Protein AF-A0A0B4RAR5-F1 (afdb_monomer_lite)

Structure (mmCIF, N/CA/C/O backbone):
data_AF-A0A0B4RAR5-F1
#
_entry.id   AF-A0A0B4RAR5-F1
#
loop_
_atom_site.group_PDB
_atom_site.id
_atom_site.type_symbol
_atom_site.label_atom_id
_atom_site.label_alt_id
_atom_site.label_comp_id
_atom_site.label_asym_id
_atom_site.label_entity_id
_atom_site.label_seq_id
_atom_site.pdbx_PDB_ins_code
_atom_site.Cartn_x
_atom_site.Cartn_y
_atom_site.Cartn_z
_atom_site.occupancy
_atom_site.B_iso_or_equiv
_atom_site.auth_seq_id
_atom_site.auth_comp_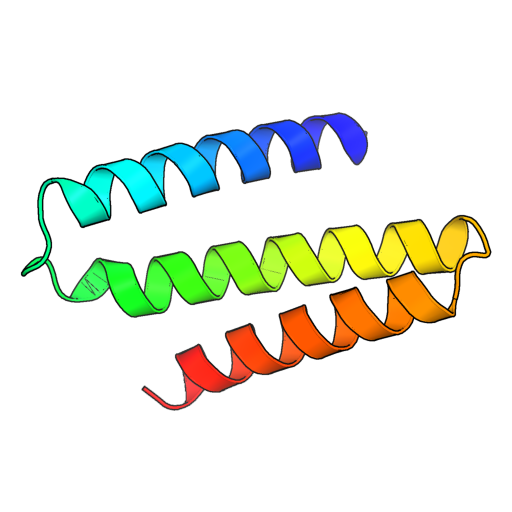id
_atom_site.auth_asym_id
_atom_site.auth_atom_id
_atom_site.pdbx_PDB_model_num
ATOM 1 N N . MET A 1 1 ? 2.699 9.045 17.148 1.00 60.88 1 MET A N 1
ATOM 2 C CA . MET A 1 1 ? 3.831 8.522 16.345 1.00 60.88 1 MET A CA 1
ATOM 3 C C . MET A 1 1 ? 3.365 7.983 14.992 1.00 60.88 1 MET A C 1
ATOM 5 O O . MET A 1 1 ? 3.886 8.440 13.984 1.00 60.88 1 MET A O 1
ATOM 9 N N . LEU A 1 2 ? 2.329 7.130 14.953 1.00 66.38 2 LEU A N 1
ATOM 10 C CA . LEU A 1 2 ? 1.718 6.611 13.714 1.00 66.38 2 LEU A CA 1
ATOM 11 C C . LEU A 1 2 ? 1.341 7.686 12.680 1.00 66.38 2 LEU A C 1
ATOM 13 O O . LEU A 1 2 ? 1.628 7.514 11.503 1.00 66.38 2 LEU A O 1
ATOM 17 N N . HIS A 1 3 ? 0.785 8.822 13.108 1.00 71.94 3 HIS A N 1
ATOM 18 C CA . HIS A 1 3 ? 0.400 9.893 12.182 1.00 71.94 3 HIS A CA 1
ATOM 19 C C . HIS A 1 3 ? 1.573 10.430 11.335 1.00 71.94 3 HIS A C 1
ATOM 21 O O . HIS A 1 3 ? 1.438 10.593 10.128 1.00 71.94 3 HIS A O 1
ATOM 27 N N . LYS A 1 4 ? 2.757 10.629 11.936 1.00 75.00 4 LYS A N 1
ATOM 28 C CA . LYS A 1 4 ? 3.954 11.097 11.209 1.00 75.00 4 LYS A CA 1
ATOM 29 C C . LYS A 1 4 ? 4.448 10.058 10.200 1.00 75.00 4 LYS A C 1
ATOM 31 O O . LYS A 1 4 ? 4.851 10.418 9.101 1.00 75.00 4 LYS A O 1
ATOM 36 N N . ILE A 1 5 ? 4.360 8.776 10.562 1.00 76.00 5 ILE A N 1
ATOM 37 C CA . ILE A 1 5 ? 4.704 7.656 9.680 1.00 76.00 5 ILE A CA 1
ATOM 38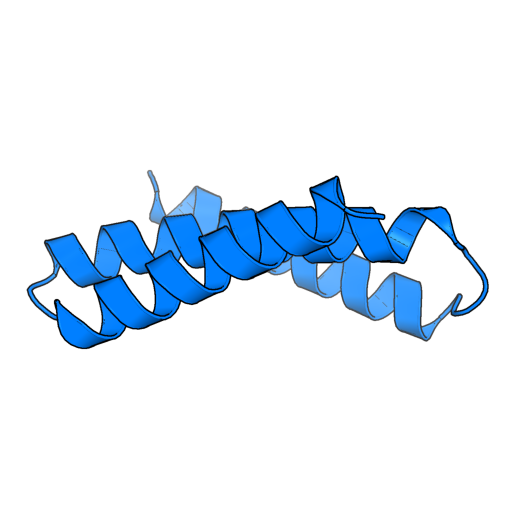 C C . ILE A 1 5 ? 3.752 7.639 8.479 1.00 76.00 5 ILE A C 1
ATOM 40 O O . ILE A 1 5 ? 4.209 7.576 7.349 1.00 76.00 5 ILE A O 1
ATOM 44 N N . LYS A 1 6 ? 2.443 7.808 8.684 1.00 68.75 6 LYS A N 1
ATOM 45 C CA . LYS A 1 6 ? 1.465 7.859 7.583 1.00 68.75 6 LYS A CA 1
ATOM 46 C C . LYS A 1 6 ? 1.719 8.998 6.605 1.00 68.75 6 LYS A C 1
ATOM 48 O O . LYS A 1 6 ? 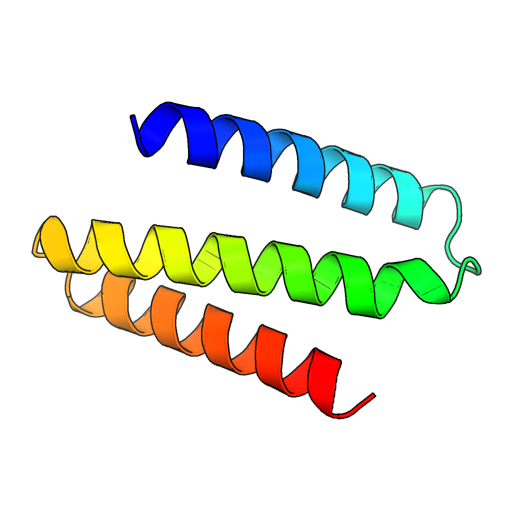1.655 8.777 5.403 1.00 68.75 6 LYS A O 1
ATOM 53 N N . VAL A 1 7 ? 2.024 10.191 7.115 1.00 76.81 7 VAL A N 1
ATOM 54 C CA . VAL A 1 7 ? 2.359 11.347 6.270 1.00 76.81 7 VAL A CA 1
ATOM 55 C C . VAL A 1 7 ? 3.618 11.060 5.452 1.00 76.81 7 VAL A C 1
ATOM 57 O O . VAL A 1 7 ? 3.624 11.286 4.247 1.00 76.81 7 VAL A O 1
ATOM 60 N N . PHE A 1 8 ? 4.650 10.485 6.072 1.00 78.69 8 PHE A N 1
ATOM 61 C CA . PHE A 1 8 ? 5.878 10.091 5.382 1.00 78.69 8 PHE A CA 1
ATOM 62 C C . PHE A 1 8 ? 5.626 9.040 4.286 1.00 78.69 8 PHE A C 1
ATOM 64 O O . PHE A 1 8 ? 6.054 9.223 3.149 1.00 78.69 8 PHE A O 1
ATOM 71 N N . PHE A 1 9 ? 4.858 7.990 4.592 1.00 73.62 9 PHE A N 1
ATOM 72 C CA . PHE A 1 9 ? 4.450 6.969 3.621 1.00 73.62 9 PHE A CA 1
ATOM 73 C C . PHE A 1 9 ? 3.595 7.552 2.486 1.00 73.62 9 PHE A C 1
ATOM 75 O O . PHE A 1 9 ? 3.773 7.176 1.329 1.00 73.62 9 PHE A O 1
ATOM 82 N N . GLY A 1 10 ? 2.703 8.498 2.793 1.00 74.44 10 GLY A N 1
ATOM 83 C CA . GLY A 1 10 ? 1.891 9.195 1.797 1.00 74.44 10 GLY A CA 1
ATOM 84 C C . GLY A 1 10 ? 2.745 10.020 0.836 1.00 74.44 10 GLY A C 1
ATOM 85 O O . GLY A 1 10 ? 2.569 9.915 -0.374 1.00 74.44 10 GLY A O 1
ATOM 86 N N . ILE A 1 11 ? 3.723 10.769 1.357 1.00 82.88 11 ILE A N 1
ATOM 87 C CA . ILE A 1 11 ? 4.672 11.542 0.543 1.00 82.88 11 ILE A CA 1
ATOM 88 C C . ILE A 1 11 ? 5.465 10.612 -0.380 1.00 82.88 11 ILE A C 1
ATOM 90 O O . ILE A 1 11 ? 5.514 10.857 -1.583 1.00 82.88 11 ILE A O 1
ATOM 94 N N . ILE A 1 12 ? 6.029 9.521 0.152 1.00 80.25 12 ILE A N 1
ATOM 95 C CA . ILE A 1 12 ? 6.759 8.531 -0.656 1.00 80.25 12 ILE A CA 1
ATOM 96 C C . ILE A 1 12 ? 5.864 7.969 -1.759 1.00 80.25 12 ILE A C 1
ATOM 98 O O . ILE A 1 12 ? 6.265 7.946 -2.917 1.00 80.25 12 ILE A O 1
ATOM 102 N N . THR A 1 13 ? 4.637 7.571 -1.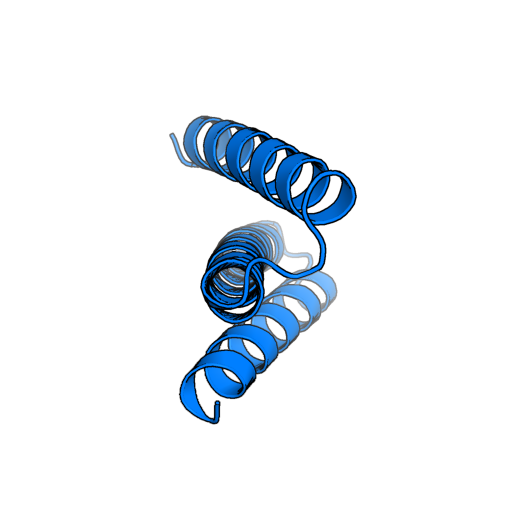424 1.00 75.75 13 THR A N 1
ATOM 103 C CA . THR A 1 13 ? 3.688 7.012 -2.397 1.00 75.75 13 THR A CA 1
ATOM 104 C C . THR A 1 13 ? 3.392 8.008 -3.519 1.00 75.75 13 THR A C 1
ATOM 106 O O . THR A 1 13 ? 3.426 7.632 -4.688 1.00 75.75 13 THR A O 1
ATOM 109 N N . ILE A 1 14 ? 3.180 9.288 -3.191 1.00 79.31 14 ILE A N 1
ATOM 110 C CA . ILE A 1 14 ? 2.982 10.350 -4.188 1.00 79.31 14 ILE A CA 1
ATOM 111 C C . ILE A 1 14 ? 4.211 10.478 -5.094 1.00 79.31 14 ILE A C 1
ATOM 113 O O . ILE A 1 14 ? 4.061 10.495 -6.314 1.00 79.31 14 ILE A O 1
ATOM 117 N N . PHE A 1 15 ? 5.422 10.513 -4.530 1.00 82.19 15 PHE A N 1
ATOM 118 C CA . PHE A 1 15 ? 6.656 10.568 -5.320 1.00 82.19 15 PHE A CA 1
ATOM 119 C C . PHE A 1 15 ? 6.806 9.364 -6.255 1.00 82.19 15 PHE A C 1
ATOM 121 O O . PHE A 1 15 ? 7.169 9.543 -7.415 1.00 82.19 15 PHE A O 1
ATOM 128 N N . LEU A 1 16 ? 6.490 8.154 -5.789 1.00 74.50 16 LEU A N 1
ATOM 129 C CA . LEU A 1 16 ? 6.574 6.938 -6.602 1.00 74.50 16 LEU A CA 1
ATOM 130 C C . LEU A 1 16 ? 5.548 6.927 -7.741 1.00 74.50 16 LEU A C 1
ATOM 132 O O . LEU A 1 16 ? 5.885 6.542 -8.860 1.00 74.50 16 LEU A O 1
ATOM 136 N N . VAL A 1 17 ? 4.322 7.393 -7.484 1.00 75.50 17 VAL A N 1
ATOM 137 C CA . VAL A 1 17 ? 3.288 7.541 -8.520 1.00 75.50 17 VAL A CA 1
ATOM 138 C C . VAL A 1 17 ? 3.717 8.573 -9.561 1.00 75.50 17 VAL A C 1
ATOM 140 O O . VAL A 1 17 ? 3.660 8.291 -10.756 1.00 75.50 17 VAL A O 1
ATOM 143 N N . LEU A 1 18 ? 4.203 9.740 -9.128 1.00 80.88 18 LEU A N 1
ATOM 144 C CA . LEU A 1 18 ? 4.703 10.775 -10.037 1.00 80.88 18 LEU A CA 1
ATOM 145 C C . LEU A 1 18 ? 5.877 10.266 -10.880 1.00 80.88 18 LEU A C 1
ATOM 147 O O . LEU A 1 18 ? 5.912 10.496 -12.085 1.00 80.88 18 LEU A O 1
ATOM 151 N N . PHE A 1 19 ? 6.805 9.525 -10.277 1.00 77.69 19 PHE A N 1
ATOM 152 C CA . PHE A 1 19 ? 7.939 8.947 -10.993 1.00 77.69 19 PHE A CA 1
ATOM 153 C C . PHE A 1 19 ? 7.496 7.926 -12.053 1.00 77.69 19 PHE A C 1
ATOM 155 O O . PHE A 1 19 ? 8.009 7.941 -13.171 1.00 77.69 19 PHE A O 1
ATOM 162 N N . LYS A 1 20 ? 6.488 7.095 -11.755 1.00 69.94 20 LYS A N 1
ATOM 163 C CA . LYS A 1 20 ? 5.908 6.150 -12.725 1.00 69.94 20 LYS A CA 1
ATOM 164 C C . LYS A 1 20 ? 5.195 6.846 -13.882 1.00 69.94 20 LYS A C 1
ATOM 166 O O . LYS A 1 20 ? 5.271 6.361 -15.005 1.00 69.94 20 LYS A O 1
ATOM 171 N N . LEU A 1 21 ? 4.537 7.979 -13.631 1.00 76.44 21 LEU A N 1
ATOM 172 C CA . LEU A 1 21 ? 3.935 8.791 -14.696 1.00 76.44 21 LEU A CA 1
ATOM 173 C C . LEU A 1 21 ? 4.993 9.372 -15.646 1.00 76.44 21 LEU A C 1
ATOM 175 O O . LEU A 1 21 ? 4.725 9.519 -16.833 1.00 76.44 21 LEU A O 1
ATOM 179 N N . ILE A 1 22 ? 6.188 9.684 -15.134 1.00 81.44 22 ILE A N 1
ATOM 180 C CA . ILE A 1 22 ? 7.310 10.205 -15.931 1.00 81.44 22 ILE A CA 1
ATOM 181 C C . ILE A 1 22 ? 8.022 9.080 -16.699 1.00 81.44 22 ILE A C 1
ATOM 183 O O . ILE A 1 22 ? 8.463 9.294 -17.826 1.00 81.44 22 ILE A O 1
ATOM 187 N N . SER A 1 23 ? 8.141 7.887 -16.107 1.00 75.94 23 SER A N 1
ATOM 188 C CA . SER A 1 23 ? 8.831 6.737 -16.703 1.00 75.94 23 SER A CA 1
ATOM 189 C C . SER A 1 23 ? 7.947 5.477 -16.679 1.00 75.94 23 SER A C 1
ATOM 191 O O . SER A 1 23 ? 8.100 4.611 -15.809 1.00 75.94 23 SER A O 1
ATOM 193 N N . PRO A 1 24 ? 6.990 5.363 -17.620 1.00 69.44 24 PRO A N 1
ATOM 194 C CA . PRO A 1 24 ? 6.013 4.274 -17.635 1.00 69.44 24 PRO A CA 1
ATOM 195 C C . PRO A 1 24 ? 6.640 2.900 -17.911 1.00 69.44 24 PRO A C 1
ATOM 197 O O . PRO A 1 24 ? 6.186 1.916 -17.326 1.00 69.44 24 PRO A O 1
ATOM 200 N N . ASP A 1 25 ? 7.718 2.835 -18.696 1.00 70.50 25 ASP A N 1
ATOM 201 C CA . ASP A 1 25 ? 8.377 1.580 -19.105 1.00 70.50 25 ASP A CA 1
ATOM 202 C C . ASP A 1 25 ? 9.346 1.017 -18.055 1.00 70.50 25 ASP A C 1
ATOM 204 O O . ASP A 1 25 ? 9.931 -0.050 -18.228 1.00 70.50 25 ASP A O 1
ATOM 208 N N . PHE A 1 26 ? 9.533 1.717 -16.935 1.00 65.00 26 PHE A N 1
ATOM 209 C CA . PHE A 1 26 ? 10.398 1.242 -15.866 1.00 65.00 26 PHE A CA 1
ATOM 210 C C . PHE A 1 26 ? 9.670 0.141 -15.066 1.00 65.00 26 PHE A C 1
ATOM 212 O O . PHE A 1 26 ? 8.825 0.408 -14.198 1.00 65.00 26 PHE A O 1
ATOM 219 N N . GLU A 1 27 ? 9.954 -1.115 -15.419 1.00 58.78 27 GLU A N 1
ATOM 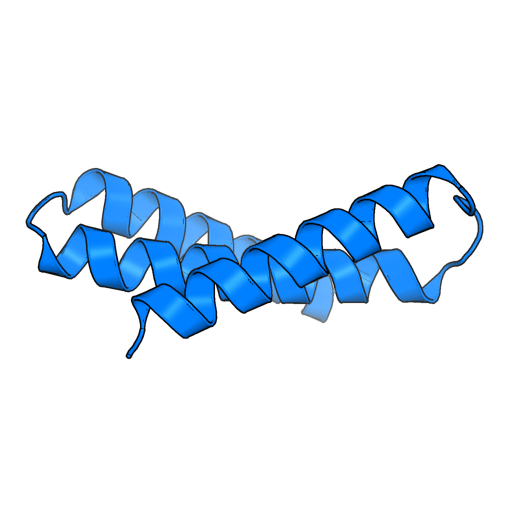220 C CA . GLU A 1 27 ? 9.256 -2.319 -14.943 1.00 58.78 27 GLU A CA 1
ATOM 221 C C . GLU A 1 27 ? 9.302 -2.590 -13.425 1.00 58.78 27 GLU A C 1
ATOM 223 O O . GLU A 1 27 ? 8.260 -2.969 -12.883 1.00 58.78 27 GLU A O 1
ATOM 228 N N . PRO A 1 28 ? 10.392 -2.342 -12.663 1.00 62.31 28 PRO A N 1
ATOM 229 C CA . PRO A 1 28 ? 10.409 -2.723 -11.248 1.00 62.31 28 PRO A CA 1
ATOM 230 C C . PRO A 1 28 ? 9.557 -1.807 -10.349 1.00 62.31 28 PRO A C 1
ATOM 232 O O . PRO A 1 28 ? 9.411 -2.072 -9.156 1.00 62.31 28 PRO A O 1
ATOM 235 N N . PHE A 1 29 ? 8.956 -0.739 -10.887 1.00 66.25 29 PHE A N 1
ATOM 236 C CA . PHE A 1 29 ? 8.126 0.175 -10.097 1.00 66.25 29 PHE A CA 1
ATOM 237 C C . PHE A 1 29 ? 6.705 -0.327 -9.853 1.00 66.25 29 PHE A C 1
ATOM 239 O O . PHE A 1 29 ? 6.114 0.060 -8.852 1.00 66.25 29 PHE A O 1
ATOM 246 N N . THR A 1 30 ? 6.134 -1.171 -10.715 1.00 68.12 30 THR A N 1
ATOM 247 C CA . THR A 1 30 ? 4.715 -1.550 -10.591 1.00 68.12 30 THR A CA 1
ATOM 248 C C . THR A 1 30 ? 4.471 -2.371 -9.320 1.00 68.12 30 THR A C 1
ATOM 250 O O . THR A 1 30 ? 3.658 -1.978 -8.482 1.00 68.12 30 THR A O 1
ATOM 253 N N . GLY A 1 31 ? 5.244 -3.443 -9.116 1.00 72.12 31 GLY A N 1
ATOM 254 C CA . GLY A 1 31 ? 5.185 -4.250 -7.893 1.00 72.12 31 GLY A CA 1
ATOM 255 C C . GLY A 1 31 ? 5.598 -3.460 -6.646 1.00 72.12 31 GLY A C 1
ATOM 256 O O . GLY A 1 31 ? 4.958 -3.560 -5.600 1.00 72.12 31 GLY A O 1
ATOM 257 N N . PHE A 1 32 ? 6.606 -2.588 -6.765 1.00 75.19 32 PHE A N 1
ATOM 258 C CA . PHE A 1 32 ? 7.043 -1.729 -5.663 1.00 75.19 32 PHE A CA 1
ATOM 259 C C . PHE A 1 32 ? 5.946 -0.741 -5.228 1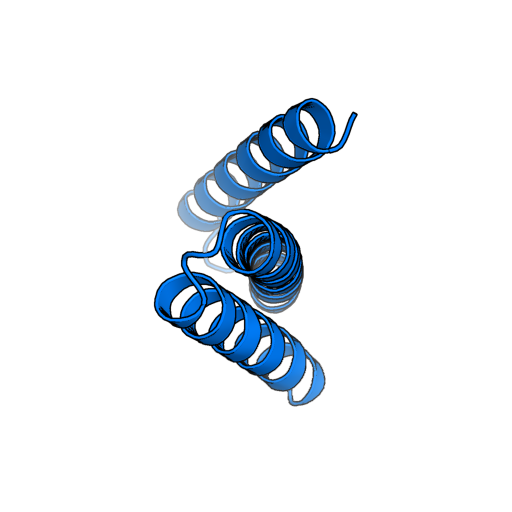.00 75.19 32 PHE A C 1
ATOM 261 O O . PHE A 1 32 ? 5.647 -0.642 -4.040 1.00 75.19 32 PHE A O 1
ATOM 268 N N . ILE A 1 33 ? 5.286 -0.058 -6.168 1.00 75.75 33 ILE A N 1
ATOM 269 C CA . ILE A 1 33 ? 4.179 0.870 -5.883 1.00 75.75 33 ILE A CA 1
ATOM 270 C C . ILE A 1 33 ? 3.015 0.136 -5.220 1.00 75.75 33 ILE A C 1
ATOM 272 O O . ILE A 1 33 ? 2.506 0.602 -4.199 1.00 75.75 33 ILE A O 1
ATOM 276 N N . PHE A 1 34 ? 2.612 -1.019 -5.754 1.00 78.69 34 PHE A N 1
ATOM 277 C CA . PHE A 1 34 ? 1.516 -1.794 -5.175 1.00 78.69 34 PHE A CA 1
ATOM 278 C C . PHE A 1 34 ? 1.841 -2.303 -3.765 1.00 78.69 34 PHE A C 1
ATOM 280 O O . PHE A 1 34 ? 0.966 -2.264 -2.899 1.00 78.69 34 PHE A O 1
ATOM 287 N N . ALA A 1 35 ? 3.093 -2.681 -3.489 1.00 79.44 35 ALA A N 1
ATOM 288 C CA . ALA A 1 35 ? 3.524 -3.086 -2.152 1.00 79.44 35 ALA A CA 1
ATOM 289 C C . ALA A 1 35 ? 3.438 -1.917 -1.157 1.00 79.44 35 ALA A C 1
ATOM 291 O O . ALA A 1 35 ? 2.905 -2.070 -0.054 1.00 79.44 35 ALA A O 1
ATOM 292 N N . TRP A 1 36 ? 3.895 -0.727 -1.563 1.00 81.94 36 TRP A N 1
ATOM 293 C CA . TRP A 1 36 ? 3.801 0.490 -0.751 1.00 81.94 36 TRP A CA 1
ATOM 294 C C . TRP A 1 36 ? 2.353 0.915 -0.498 1.00 81.94 36 TRP A C 1
ATOM 296 O O . TRP A 1 36 ? 1.990 1.218 0.642 1.00 81.94 36 TRP A O 1
ATOM 306 N N . MET A 1 37 ? 1.507 0.882 -1.530 1.00 80.62 37 MET A N 1
ATOM 307 C CA . MET A 1 37 ? 0.076 1.159 -1.394 1.00 80.62 37 MET A CA 1
ATOM 308 C C . MET A 1 37 ? -0.606 0.149 -0.468 1.00 80.62 37 MET A C 1
ATOM 310 O O . MET A 1 37 ? -1.377 0.548 0.406 1.00 80.62 37 MET A O 1
ATOM 314 N N . GLY A 1 38 ? -0.294 -1.142 -0.604 1.00 83.81 38 GLY A N 1
ATOM 315 C CA . GLY A 1 38 ? -0.826 -2.196 0.258 1.00 83.81 38 GLY A CA 1
ATOM 316 C C . GLY A 1 38 ? -0.494 -1.964 1.733 1.00 83.81 38 GLY A C 1
ATOM 317 O O . GLY A 1 38 ? -1.381 -2.010 2.592 1.00 83.81 38 GLY A O 1
ATOM 318 N N . LEU A 1 39 ? 0.760 -1.608 2.026 1.00 82.75 39 LEU A N 1
ATOM 319 C CA . LEU A 1 39 ? 1.195 -1.285 3.386 1.00 82.75 39 LEU A CA 1
ATOM 320 C C . LEU A 1 39 ? 0.477 -0.045 3.946 1.00 82.75 39 LEU A C 1
ATOM 322 O O . LEU A 1 39 ? 0.058 -0.030 5.105 1.00 82.75 39 LEU A O 1
ATOM 326 N N . PHE A 1 40 ? 0.295 0.989 3.122 1.00 83.12 40 PHE A N 1
ATOM 327 C CA . PHE A 1 40 ? -0.417 2.206 3.510 1.00 83.12 40 PHE A CA 1
ATOM 328 C C . PHE A 1 40 ? -1.887 1.928 3.865 1.00 83.12 40 PHE A C 1
ATOM 330 O O . PHE A 1 40 ? -2.374 2.386 4.905 1.00 83.12 40 PHE A O 1
ATOM 337 N N . PHE A 1 41 ? -2.576 1.124 3.054 1.00 84.81 41 PHE A N 1
ATOM 338 C CA . PHE A 1 41 ? -3.959 0.722 3.304 1.00 84.81 41 PHE A CA 1
ATOM 339 C C . PHE A 1 41 ? -4.113 -0.121 4.578 1.00 84.81 41 PHE A C 1
ATOM 341 O O . PHE A 1 41 ? -5.032 0.130 5.358 1.00 84.81 41 PHE A O 1
ATOM 348 N N . LEU A 1 42 ? -3.178 -1.032 4.866 1.00 85.38 42 LEU A N 1
ATOM 349 C CA . LEU A 1 42 ? -3.155 -1.780 6.131 1.00 85.38 42 LEU A CA 1
ATOM 350 C C . LEU A 1 42 ? -3.036 -0.855 7.353 1.00 85.38 42 LEU A C 1
ATOM 352 O O . LEU A 1 42 ? -3.774 -1.006 8.332 1.00 85.38 42 LEU A O 1
ATOM 356 N N . LEU A 1 43 ? -2.147 0.142 7.288 1.00 85.38 43 LEU A N 1
ATOM 357 C CA . LEU A 1 43 ? -1.963 1.124 8.362 1.00 85.38 43 LEU A CA 1
ATOM 358 C C . LEU A 1 43 ? -3.202 2.014 8.563 1.00 85.38 43 LEU A C 1
ATOM 360 O O . LEU A 1 43 ? -3.511 2.407 9.695 1.00 85.38 43 LEU A O 1
ATOM 364 N N . LEU A 1 44 ? -3.909 2.371 7.488 1.00 82.81 44 LEU A N 1
ATOM 365 C CA . LEU A 1 44 ? -5.193 3.078 7.567 1.00 82.81 44 LEU A CA 1
ATOM 366 C C . LEU A 1 44 ? -6.290 2.195 8.167 1.00 82.81 44 LEU A C 1
ATOM 368 O O . LEU A 1 44 ? -6.980 2.644 9.082 1.00 82.81 44 LEU A O 1
ATOM 372 N N . GLY A 1 45 ? -6.388 0.940 7.729 1.00 85.38 45 GLY A N 1
ATOM 373 C CA . GLY A 1 45 ? -7.370 -0.020 8.231 1.00 85.38 45 GLY A CA 1
ATOM 374 C C . GLY A 1 45 ? -7.272 -0.240 9.738 1.00 85.38 45 GLY A C 1
ATOM 375 O O . GLY A 1 45 ? -8.280 -0.156 10.441 1.00 85.38 45 GLY A O 1
ATOM 376 N N . GLY A 1 46 ? -6.054 -0.419 10.258 1.00 83.81 46 GLY A N 1
ATOM 377 C CA . GLY A 1 46 ? -5.822 -0.567 11.697 1.00 83.81 46 GLY A CA 1
ATOM 378 C C . GLY A 1 46 ? -6.273 0.646 12.524 1.00 83.81 46 GLY A C 1
ATOM 379 O O . GLY A 1 46 ? -6.878 0.475 13.581 1.00 83.81 46 GLY A O 1
ATOM 380 N N . GLU A 1 47 ? -6.040 1.873 12.043 1.00 82.19 47 GLU A N 1
ATOM 381 C CA . GLU A 1 47 ? -6.495 3.083 12.747 1.00 82.19 47 GLU A CA 1
ATOM 382 C C . GLU A 1 47 ? -8.014 3.258 12.699 1.00 82.19 47 GLU A C 1
ATOM 384 O O . GLU A 1 47 ? -8.612 3.595 13.719 1.00 82.19 47 GLU A O 1
ATOM 389 N N . GLU A 1 48 ? -8.652 3.033 11.550 1.00 85.12 48 GLU A N 1
ATOM 390 C CA . GLU A 1 48 ? -10.111 3.170 11.438 1.00 85.12 48 GLU A CA 1
ATOM 391 C C . GLU A 1 48 ? -10.842 2.111 12.274 1.00 85.12 48 GLU A C 1
ATOM 393 O O . GLU A 1 48 ? -11.857 2.404 12.914 1.00 85.12 48 GLU A O 1
ATOM 398 N N . PHE A 1 49 ? -10.264 0.910 12.382 1.00 82.12 49 PHE A N 1
ATOM 399 C CA . PHE A 1 49 ? -10.745 -0.114 13.303 1.00 82.12 49 PHE A CA 1
ATOM 400 C C . PHE A 1 49 ? -10.650 0.343 14.771 1.00 82.12 49 PHE A C 1
ATOM 402 O O . PHE A 1 49 ? -11.598 0.160 15.538 1.00 82.12 49 PHE A O 1
ATOM 409 N N . GLN A 1 50 ? -9.549 1.004 15.155 1.00 82.00 50 GLN A N 1
ATOM 410 C CA . GLN A 1 50 ? -9.369 1.576 16.497 1.00 82.00 50 GLN A CA 1
ATOM 411 C C . GLN A 1 50 ? -10.293 2.774 16.772 1.00 82.00 50 GLN A C 1
ATOM 413 O O . GLN A 1 50 ? -10.809 2.906 17.882 1.00 82.00 50 GLN A O 1
ATOM 418 N N . LYS A 1 51 ? -10.576 3.616 15.769 1.00 84.25 51 LYS A N 1
ATOM 419 C CA . LYS A 1 51 ? -11.493 4.770 15.868 1.00 84.25 51 LYS A CA 1
ATOM 420 C C . LYS A 1 51 ? -12.983 4.391 15.880 1.00 84.25 51 LYS A C 1
ATOM 422 O O . LYS A 1 51 ? -13.837 5.269 15.799 1.00 84.25 51 LYS A O 1
ATOM 427 N N . LYS A 1 52 ? -13.310 3.099 16.013 1.00 84.06 52 LYS A N 1
ATOM 428 C CA . LYS A 1 52 ? -14.662 2.506 15.965 1.00 84.06 52 LYS A CA 1
ATOM 429 C C . LYS A 1 52 ? -15.359 2.559 14.603 1.00 84.06 52 LYS A C 1
ATOM 431 O O . LYS A 1 52 ? -16.471 2.039 14.499 1.00 84.06 52 LYS A O 1
ATOM 436 N N . ASN A 1 53 ? -14.724 3.065 13.547 1.00 85.75 53 ASN A N 1
ATOM 437 C CA . ASN A 1 53 ? -15.279 2.988 12.198 1.00 85.75 53 ASN A CA 1
ATOM 438 C C . ASN A 1 53 ? -14.901 1.651 11.543 1.00 85.75 53 ASN A C 1
ATOM 440 O O . ASN A 1 53 ? -14.135 1.574 10.581 1.00 85.75 53 ASN A O 1
ATOM 444 N N . LYS A 1 54 ? -15.424 0.562 12.125 1.00 83.31 54 LYS A N 1
ATOM 445 C CA . LYS A 1 54 ? -15.053 -0.822 11.783 1.00 83.31 54 LYS A CA 1
ATOM 446 C C . LYS A 1 54 ? -15.222 -1.132 10.298 1.00 83.31 54 LYS A C 1
ATOM 448 O O . LYS A 1 54 ? -14.411 -1.870 9.755 1.00 83.31 54 LYS A O 1
ATOM 453 N N . PHE A 1 55 ? -16.240 -0.564 9.650 1.00 86.56 55 PHE A N 1
ATOM 454 C CA . PHE A 1 55 ? -16.479 -0.765 8.223 1.00 86.56 55 PHE A CA 1
ATOM 455 C C . PHE A 1 55 ? -15.320 -0.225 7.376 1.00 86.56 55 PHE A C 1
ATOM 457 O O . PHE A 1 55 ? -14.731 -0.980 6.609 1.00 86.56 55 PHE A O 1
ATOM 464 N N . LEU A 1 56 ? -14.921 1.037 7.579 1.00 82.94 56 LEU A N 1
ATOM 465 C CA . LEU A 1 56 ? -13.760 1.614 6.891 1.00 82.94 56 LEU A CA 1
ATOM 466 C C . LEU A 1 56 ? -12.469 0.866 7.236 1.00 82.94 56 LEU A C 1
ATOM 468 O O . LEU A 1 56 ? -11.650 0.620 6.354 1.00 82.94 56 LEU A O 1
ATOM 472 N N . GLY A 1 57 ? -12.313 0.448 8.495 1.00 86.50 57 GLY A N 1
ATOM 473 C CA . GLY A 1 57 ? -11.183 -0.372 8.929 1.00 86.50 57 GLY A CA 1
ATOM 474 C C . GLY A 1 57 ? -11.056 -1.681 8.148 1.00 86.50 57 GLY A C 1
ATOM 475 O O . GLY A 1 57 ? -9.968 -2.018 7.682 1.00 86.50 57 GLY A O 1
ATOM 476 N N . ILE A 1 58 ? -12.174 -2.386 7.955 1.00 86.00 58 ILE A N 1
ATOM 477 C CA . ILE A 1 58 ? -12.230 -3.624 7.170 1.00 86.00 58 ILE A CA 1
ATOM 478 C C . ILE A 1 58 ? -11.951 -3.337 5.694 1.00 86.00 58 ILE A C 1
ATOM 480 O O . ILE A 1 58 ? -11.120 -4.027 5.120 1.00 86.00 58 ILE A O 1
ATOM 484 N N . VAL A 1 59 ? -12.572 -2.309 5.105 1.00 88.94 59 VAL A N 1
ATOM 485 C CA . VAL A 1 59 ? -12.389 -1.944 3.686 1.00 88.94 59 VAL A CA 1
ATOM 486 C C . VAL A 1 59 ? -10.923 -1.636 3.374 1.00 88.94 59 VAL A C 1
ATOM 488 O O . VAL A 1 59 ? -10.354 -2.198 2.437 1.00 88.94 59 VAL A O 1
ATOM 491 N N . TYR A 1 60 ? -10.285 -0.782 4.178 1.00 87.56 60 TYR A N 1
ATOM 492 C CA . TYR A 1 60 ? -8.870 -0.460 4.002 1.00 87.56 60 TYR A CA 1
ATOM 493 C C . TYR A 1 60 ? -7.968 -1.663 4.307 1.00 87.56 60 TYR A C 1
ATOM 495 O O . TYR A 1 60 ? -7.016 -1.911 3.572 1.00 87.56 60 TYR A O 1
ATOM 503 N N . GLY A 1 61 ? -8.287 -2.452 5.337 1.00 86.56 61 GLY A N 1
ATOM 504 C CA . GLY A 1 61 ? -7.550 -3.672 5.667 1.00 86.56 61 GLY A CA 1
ATOM 505 C C . GLY A 1 61 ? -7.567 -4.694 4.529 1.00 86.56 61 GLY A C 1
ATOM 506 O O . GLY A 1 61 ? -6.509 -5.137 4.086 1.00 86.56 61 GLY A O 1
ATOM 507 N N . SER A 1 62 ? -8.749 -5.028 4.004 1.00 86.75 62 SER A N 1
ATOM 508 C CA . SER A 1 62 ? -8.901 -5.978 2.897 1.00 86.75 62 SER A CA 1
ATOM 509 C C . SER A 1 62 ? -8.272 -5.468 1.604 1.00 86.75 62 SER A C 1
ATOM 511 O O . SER A 1 62 ? -7.629 -6.244 0.901 1.00 86.75 62 SER A O 1
ATOM 513 N N . GLY A 1 63 ? -8.402 -4.169 1.310 1.00 85.81 63 GLY A N 1
ATOM 514 C CA . GLY A 1 63 ? -7.749 -3.550 0.154 1.00 85.81 63 GLY A CA 1
ATOM 515 C C . GLY A 1 63 ? -6.223 -3.622 0.244 1.00 85.81 63 GLY A C 1
ATOM 516 O O . GLY A 1 63 ? -5.562 -3.955 -0.737 1.00 85.81 63 GLY A O 1
ATOM 517 N N . GLY A 1 64 ? -5.663 -3.396 1.435 1.00 86.31 64 GLY A N 1
ATOM 518 C CA . GLY A 1 64 ? -4.229 -3.528 1.676 1.00 86.31 64 GLY A CA 1
ATOM 519 C C . GLY A 1 64 ? -3.719 -4.958 1.490 1.00 86.31 64 GLY A C 1
ATOM 520 O O . GLY A 1 64 ? -2.733 -5.164 0.786 1.00 86.31 64 GLY A O 1
ATOM 521 N N . ILE A 1 65 ? -4.420 -5.950 2.054 1.00 84.38 65 ILE A N 1
ATOM 522 C CA . ILE A 1 65 ? -4.077 -7.375 1.891 1.00 84.38 65 ILE A CA 1
ATOM 523 C C . ILE A 1 65 ? -4.138 -7.787 0.417 1.00 84.38 65 ILE A C 1
ATOM 525 O O . ILE A 1 65 ? -3.216 -8.436 -0.074 1.00 84.38 65 ILE A O 1
ATOM 529 N N . PHE A 1 66 ? -5.194 -7.392 -0.296 1.00 86.25 66 PHE A N 1
ATOM 530 C CA . PHE A 1 66 ? -5.360 -7.700 -1.715 1.00 86.25 66 PHE A CA 1
ATOM 531 C C . PHE A 1 66 ? -4.190 -7.177 -2.557 1.00 86.25 66 PHE A C 1
ATOM 533 O O . PHE A 1 66 ? -3.634 -7.918 -3.362 1.00 86.25 66 PHE A O 1
ATOM 540 N N . LEU A 1 67 ? -3.775 -5.927 -2.333 1.00 83.56 67 LEU A N 1
ATOM 541 C CA . LEU A 1 67 ? -2.650 -5.328 -3.054 1.00 83.56 67 LEU A CA 1
ATOM 542 C C . LEU A 1 67 ? -1.320 -6.026 -2.751 1.00 83.56 67 LEU A C 1
ATOM 544 O O . LEU A 1 67 ? -0.536 -6.248 -3.668 1.00 83.56 67 LEU A O 1
ATOM 548 N N . VAL A 1 68 ? -1.075 -6.416 -1.497 1.00 81.69 68 VAL A N 1
ATOM 549 C CA . VAL A 1 68 ? 0.128 -7.183 -1.131 1.00 81.69 68 VAL A CA 1
ATOM 550 C C . VAL A 1 68 ? 0.141 -8.547 -1.825 1.00 81.69 68 VAL A C 1
ATOM 552 O O . VAL A 1 68 ? 1.162 -8.936 -2.386 1.00 81.69 68 VAL A O 1
ATOM 555 N N . LEU A 1 69 ? -0.987 -9.262 -1.831 1.00 80.69 69 LEU A N 1
ATOM 556 C CA . LEU A 1 69 ? -1.106 -10.552 -2.518 1.00 80.69 69 LEU A CA 1
ATOM 557 C C . LEU A 1 69 ? -0.902 -10.419 -4.028 1.00 80.69 69 LEU A C 1
ATOM 559 O O . LEU A 1 69 ? -0.218 -11.246 -4.620 1.00 80.69 69 LEU A O 1
ATOM 563 N N . LEU A 1 70 ? -1.441 -9.363 -4.637 1.00 81.69 70 LEU A N 1
ATOM 564 C CA . LEU A 1 70 ? -1.280 -9.096 -6.063 1.00 81.69 70 LEU A CA 1
ATOM 565 C C . LEU A 1 70 ? 0.191 -8.887 -6.450 1.00 81.69 70 LEU A C 1
ATOM 567 O O . LEU A 1 70 ? 0.596 -9.335 -7.515 1.00 81.69 70 LEU A O 1
ATOM 571 N N . VAL A 1 71 ? 0.996 -8.272 -5.578 1.00 81.56 71 VAL A N 1
ATOM 572 C CA . VAL A 1 71 ? 2.452 -8.157 -5.780 1.00 81.56 71 VAL A CA 1
ATOM 573 C C . VAL A 1 71 ? 3.156 -9.501 -5.647 1.00 81.56 71 VAL A C 1
ATOM 575 O O . VAL A 1 71 ? 4.058 -9.786 -6.420 1.00 81.56 71 VAL A O 1
ATOM 578 N N . LEU A 1 72 ? 2.762 -10.332 -4.680 1.00 77.75 72 LEU A N 1
ATOM 579 C CA . LEU A 1 72 ? 3.387 -11.642 -4.454 1.00 77.75 72 LEU A CA 1
ATOM 580 C C . LEU A 1 72 ? 3.108 -12.656 -5.575 1.00 77.75 72 LEU A C 1
ATOM 582 O O . LEU A 1 72 ? 3.783 -13.679 -5.641 1.00 77.75 72 LEU A O 1
ATOM 586 N N . MET A 1 73 ? 2.093 -12.406 -6.406 1.00 79.12 73 MET A N 1
ATOM 587 C CA . MET A 1 73 ? 1.696 -13.265 -7.527 1.00 79.12 73 MET A CA 1
ATOM 588 C C . MET A 1 73 ? 2.277 -12.825 -8.883 1.00 79.12 73 MET A C 1
ATOM 590 O O . MET A 1 73 ? 2.015 -13.502 -9.878 1.00 79.12 73 MET A O 1
ATOM 594 N N . GLN A 1 74 ? 3.004 -11.702 -8.931 1.00 70.94 74 GLN A N 1
ATOM 595 C CA . GLN A 1 74 ? 3.745 -11.219 -10.106 1.00 70.94 74 GLN A CA 1
ATOM 596 C C . GLN A 1 74 ? 5.148 -11.822 -10.145 1.00 70.94 74 GLN A C 1
ATOM 598 O O . GLN A 1 74 ? 5.600 -12.128 -11.269 1.00 70.94 74 GLN A O 1
#

Foldseek 3Di:
DLVVVLVVLVVVLVVLVVVCVVPVPPPVSPLVSLLSQLVSLQSQLVVCVVVVVNVSSVVSNVSSVVSNVVSVVD

Radius of gyration: 13.29 Å; chains: 1; bounding box: 27×25×36 Å

Secondary structure (DSSP, 8-state):
-HHHHHHHHHHHHHHHHHHHHH-TT-TTHHHHHHHHHHHHHHHHHHHHHHTT-HHHHHHHHHHHHHHHHHHHT-

Sequence (74 aa):
MLHKIKVFFGIITIFLVLFKLISPDFEPFTGFIFAWMGLFFLLLGGEEFQKKNKFLGIVYGSGGIFLVLLVLMQ

pLDDT: mean 78.88, std 6.88, range [58.78, 88.94]